Protein AF-A0A3D5N447-F1 (afdb_monomer_lite)

Organism: NCBI:txid168935

Secondary structure (DSSP, 8-state):
-HHHHHHHHHHHHTTTPPPEEEEE-TTTGGG--HHHHT-SEEEEEP-GGGGG--HHHHHHHHHHHHHH-TTTEEEE---SHHHHHHHHHTT--EE-SHHHHHHHHHHHT-

Radius of gyration: 15.33 Å; chains: 1; bounding box: 45×30×37 Å

Structure (mmCIF, N/CA/C/O backbone):
data_AF-A0A3D5N447-F1
#
_entry.id   AF-A0A3D5N447-F1
#
loop_
_atom_site.group_PDB
_atom_site.id
_atom_site.type_symbol
_atom_site.label_atom_id
_atom_site.label_alt_id
_atom_site.label_comp_id
_atom_site.label_asym_id
_atom_site.label_entity_id
_atom_site.label_seq_id
_atom_site.pdbx_PDB_ins_code
_atom_site.Cartn_x
_atom_site.Cartn_y
_atom_site.Cartn_z
_atom_site.occupancy
_atom_site.B_iso_or_equiv
_atom_site.auth_seq_id
_atom_site.auth_comp_id
_atom_site.auth_asym_id
_atom_site.auth_atom_id
_atom_site.pdbx_PDB_model_num
ATOM 1 N N . ASP A 1 1 ? 17.356 -9.971 -8.876 1.00 88.50 1 ASP A N 1
ATOM 2 C CA . ASP A 1 1 ? 17.688 -8.623 -9.399 1.00 88.50 1 ASP A CA 1
ATOM 3 C C . ASP A 1 1 ? 16.441 -7.998 -10.037 1.00 88.50 1 ASP A C 1
ATOM 5 O O . ASP A 1 1 ? 15.407 -8.660 -10.099 1.00 88.50 1 ASP A O 1
ATOM 9 N N . LEU A 1 2 ? 16.509 -6.731 -10.465 1.00 91.25 2 LEU A N 1
ATOM 10 C CA . LEU A 1 2 ? 15.362 -6.015 -11.049 1.00 91.25 2 LEU A CA 1
ATOM 11 C C . LEU A 1 2 ? 14.894 -6.597 -12.393 1.00 91.25 2 LEU A C 1
ATOM 13 O O . LEU A 1 2 ? 13.702 -6.544 -12.684 1.00 91.25 2 LEU A O 1
ATOM 17 N N . GLY A 1 3 ? 15.789 -7.180 -13.195 1.00 95.81 3 GLY A N 1
ATOM 18 C CA . GLY A 1 3 ? 15.425 -7.797 -14.471 1.00 95.81 3 GLY A CA 1
ATOM 19 C C . GLY A 1 3 ? 14.539 -9.023 -14.267 1.00 95.81 3 GLY A C 1
ATOM 20 O O . GLY A 1 3 ? 13.474 -9.129 -14.875 1.00 95.81 3 GLY A O 1
ATOM 21 N N . ALA A 1 4 ? 14.922 -9.899 -13.335 1.00 96.88 4 ALA A N 1
ATOM 22 C CA . ALA A 1 4 ? 14.105 -11.051 -12.951 1.00 96.88 4 ALA A CA 1
ATOM 23 C C . ALA A 1 4 ? 12.725 -10.636 -12.405 1.00 96.88 4 ALA A C 1
ATOM 25 O O . ALA A 1 4 ? 11.717 -11.276 -12.711 1.00 96.88 4 ALA A O 1
ATOM 26 N N . PHE A 1 5 ? 12.664 -9.541 -11.638 1.00 95.06 5 PHE A N 1
ATOM 27 C CA . PHE A 1 5 ? 11.399 -8.983 -11.160 1.00 95.06 5 PHE A CA 1
ATOM 28 C C . PHE A 1 5 ? 10.500 -8.528 -12.317 1.00 95.06 5 PHE A C 1
ATOM 30 O O . PHE A 1 5 ? 9.335 -8.919 -12.357 1.00 95.06 5 PHE A O 1
ATOM 37 N N . PHE A 1 6 ? 11.022 -7.747 -13.269 1.00 96.56 6 PHE A N 1
ATOM 38 C CA . PHE A 1 6 ? 10.225 -7.273 -14.403 1.00 96.56 6 PHE A CA 1
ATOM 39 C C . PHE A 1 6 ? 9.730 -8.420 -15.282 1.00 96.56 6 PHE A C 1
ATOM 41 O O . PHE A 1 6 ? 8.562 -8.424 -15.657 1.00 96.56 6 PHE A O 1
ATOM 48 N N . PHE A 1 7 ? 10.561 -9.438 -15.512 1.00 97.12 7 PHE A N 1
ATOM 49 C CA . PHE A 1 7 ? 10.139 -10.640 -16.227 1.00 97.12 7 PHE A CA 1
ATOM 50 C C . PHE A 1 7 ? 8.965 -11.345 -15.529 1.00 97.12 7 PHE A C 1
ATOM 52 O O . PHE A 1 7 ? 7.947 -11.629 -16.158 1.00 97.12 7 PHE A O 1
ATOM 59 N N . ALA A 1 8 ? 9.072 -11.599 -14.220 1.00 96.88 8 ALA A N 1
ATOM 60 C CA . ALA A 1 8 ? 8.007 -12.253 -13.458 1.00 96.88 8 ALA A CA 1
ATOM 61 C C . ALA A 1 8 ? 6.728 -11.400 -13.398 1.00 96.88 8 ALA A C 1
ATOM 63 O O . ALA A 1 8 ? 5.619 -11.922 -13.530 1.00 96.88 8 ALA A O 1
ATOM 64 N N . ARG A 1 9 ? 6.876 -10.080 -13.232 1.00 96.62 9 ARG A N 1
ATOM 65 C CA . ARG A 1 9 ? 5.772 -9.116 -13.261 1.00 96.62 9 ARG A CA 1
ATOM 66 C C . ARG A 1 9 ? 5.022 -9.198 -14.587 1.00 96.62 9 ARG A C 1
ATOM 68 O O . ARG A 1 9 ? 3.805 -9.356 -14.572 1.00 96.62 9 ARG A O 1
ATOM 75 N N . ASP A 1 10 ? 5.735 -9.108 -15.705 1.00 97.06 10 ASP A N 1
ATOM 76 C CA . ASP A 1 10 ? 5.133 -9.092 -17.041 1.00 97.06 10 ASP A CA 1
ATOM 77 C C . ASP A 1 10 ? 4.473 -10.437 -17.354 1.00 97.06 10 ASP A C 1
ATOM 79 O O . ASP A 1 10 ? 3.311 -10.471 -17.745 1.00 97.06 10 ASP A O 1
ATOM 83 N N . PHE A 1 11 ? 5.125 -11.550 -17.003 1.00 97.69 11 PHE A N 1
ATOM 84 C CA . PHE A 1 11 ? 4.547 -12.890 -17.118 1.00 97.69 11 PHE A CA 1
ATOM 85 C C . PHE A 1 11 ? 3.191 -13.036 -16.401 1.00 97.69 11 PHE A C 1
ATOM 87 O O . PHE A 1 11 ? 2.267 -13.672 -16.925 1.00 97.69 11 PHE A O 1
ATOM 94 N N . CYS A 1 12 ? 3.066 -12.472 -15.196 1.00 97.50 12 CYS A N 1
ATOM 95 C CA . CYS A 1 12 ? 1.818 -12.464 -14.434 1.00 97.50 12 CYS A CA 1
ATOM 96 C C . CYS A 1 12 ? 0.783 -11.504 -15.042 1.00 97.50 12 CYS A C 1
ATOM 98 O O . CYS A 1 12 ? -0.397 -11.848 -15.147 1.00 97.50 12 CYS A O 1
ATOM 100 N N . ARG A 1 13 ? 1.204 -10.313 -15.475 1.00 96.19 13 ARG A N 1
ATOM 101 C CA . ARG A 1 13 ? 0.308 -9.317 -16.080 1.00 96.19 13 ARG A CA 1
ATOM 102 C C . ARG A 1 13 ? -0.280 -9.792 -17.404 1.00 96.19 13 ARG A C 1
ATOM 104 O O . ARG A 1 13 ? -1.475 -9.608 -17.615 1.00 96.19 13 ARG A O 1
ATOM 111 N N . ASP A 1 14 ? 0.502 -10.489 -18.226 1.00 97.38 14 ASP A N 1
ATOM 112 C CA . ASP A 1 14 ? 0.051 -11.095 -19.488 1.00 97.38 14 ASP A CA 1
ATOM 113 C C . ASP A 1 14 ? -1.070 -12.129 -19.283 1.00 97.38 14 ASP A C 1
ATOM 115 O O . ASP A 1 14 ? -1.809 -12.459 -20.208 1.00 97.38 14 ASP A O 1
ATOM 119 N N . ARG A 1 15 ? -1.230 -12.630 -18.052 1.00 97.44 15 ARG A N 1
ATOM 120 C CA . ARG A 1 15 ? -2.298 -13.556 -17.642 1.00 97.44 15 ARG A CA 1
ATOM 121 C C . ARG A 1 15 ? -3.456 -12.867 -16.917 1.00 97.44 15 ARG A C 1
ATOM 123 O O . ARG A 1 15 ? -4.355 -13.540 -16.424 1.00 97.44 15 ARG A O 1
ATOM 130 N N . GLY A 1 16 ? -3.448 -11.537 -16.848 1.00 96.94 16 GLY A N 1
ATOM 131 C CA . GLY A 1 16 ? -4.500 -10.738 -16.223 1.00 96.94 16 GLY A CA 1
ATOM 132 C C . GLY A 1 16 ? -4.379 -10.585 -14.705 1.00 96.94 16 GLY A C 1
ATOM 133 O O . GLY A 1 16 ? -5.303 -10.063 -14.078 1.00 96.94 16 GLY A O 1
ATOM 134 N N . TYR A 1 17 ? -3.267 -11.004 -14.091 1.00 97.62 17 TYR A N 1
ATOM 135 C CA . TYR A 1 17 ? -3.051 -10.788 -12.660 1.00 97.62 17 TYR A CA 1
ATOM 136 C C . TYR A 1 17 ? -2.691 -9.331 -12.356 1.00 97.62 17 TYR A C 1
ATOM 138 O O . TYR A 1 17 ? -1.967 -8.673 -13.104 1.00 97.62 17 TYR A O 1
ATOM 146 N N . ARG A 1 18 ? -3.158 -8.852 -11.198 1.00 96.50 18 ARG A N 1
ATOM 147 C CA . ARG A 1 18 ? -2.696 -7.598 -10.592 1.00 96.50 18 ARG A CA 1
ATOM 148 C C . ARG A 1 18 ? -1.541 -7.885 -9.643 1.00 96.50 18 ARG A C 1
ATOM 150 O O . ARG A 1 18 ? -1.572 -8.869 -8.908 1.00 96.50 18 ARG A O 1
ATOM 157 N N . ILE A 1 19 ? -0.555 -7.003 -9.634 1.00 96.88 19 ILE A N 1
ATOM 158 C CA . ILE A 1 19 ? 0.667 -7.129 -8.848 1.00 96.88 19 ILE A CA 1
ATOM 159 C C . ILE A 1 19 ? 0.594 -6.201 -7.642 1.00 96.88 19 ILE A C 1
ATOM 161 O O . ILE A 1 19 ? 0.306 -5.011 -7.772 1.00 96.88 19 ILE A O 1
ATOM 165 N N . CYS A 1 20 ? 0.887 -6.743 -6.466 1.00 96.38 20 CYS A N 1
ATOM 166 C CA . CYS A 1 20 ? 0.991 -5.982 -5.233 1.00 96.38 20 CYS A CA 1
ATOM 167 C C . CYS A 1 20 ? 2.378 -6.180 -4.626 1.00 96.38 20 CYS A C 1
ATOM 169 O O . CYS A 1 20 ? 2.850 -7.313 -4.541 1.00 96.38 20 CYS A O 1
ATOM 171 N N . ILE A 1 21 ? 3.020 -5.088 -4.209 1.00 94.81 21 ILE A N 1
ATOM 172 C CA . ILE A 1 21 ? 4.228 -5.165 -3.385 1.00 94.81 21 ILE A CA 1
ATOM 173 C C . ILE A 1 21 ? 3.789 -5.235 -1.928 1.00 94.81 21 ILE A C 1
ATOM 175 O O . ILE A 1 21 ? 3.080 -4.346 -1.455 1.00 94.81 21 ILE A O 1
ATOM 179 N N . ASP A 1 22 ? 4.201 -6.294 -1.238 1.00 95.12 22 ASP A N 1
ATOM 180 C CA . ASP A 1 22 ? 3.864 -6.526 0.163 1.00 95.12 22 ASP A CA 1
ATOM 181 C C . ASP A 1 22 ? 5.032 -6.212 1.095 1.00 95.12 22 ASP A C 1
ATOM 183 O O . ASP A 1 22 ? 6.195 -6.223 0.693 1.00 95.12 22 ASP A O 1
ATOM 187 N N . GLY A 1 23 ? 4.700 -5.960 2.357 1.00 94.62 23 GLY A N 1
ATOM 188 C CA . GLY A 1 23 ? 5.668 -5.775 3.428 1.00 94.62 23 GLY A CA 1
ATOM 189 C C . GLY A 1 23 ? 6.345 -4.406 3.457 1.00 94.62 23 GLY A C 1
ATOM 190 O O . GLY A 1 23 ? 7.441 -4.289 3.998 1.00 94.62 23 GLY A O 1
ATOM 191 N N . ILE A 1 24 ? 5.720 -3.377 2.881 1.00 95.75 24 ILE A N 1
ATOM 192 C CA . ILE A 1 24 ? 6.278 -2.022 2.865 1.00 95.75 24 ILE A CA 1
ATOM 193 C C . ILE A 1 24 ? 6.053 -1.352 4.217 1.00 95.75 24 ILE A C 1
ATOM 195 O O . ILE A 1 24 ? 4.953 -1.369 4.750 1.00 95.75 24 ILE A O 1
ATOM 199 N N . SER A 1 25 ? 7.089 -0.753 4.791 1.00 94.88 25 SER A N 1
ATOM 200 C CA . SER A 1 25 ? 6.968 0.085 5.989 1.00 94.88 25 SER A CA 1
ATOM 201 C C . SER A 1 25 ? 6.698 1.542 5.613 1.00 94.88 25 SER A C 1
ATOM 203 O O . SER A 1 25 ? 7.016 1.975 4.504 1.00 94.88 25 SER A O 1
ATOM 205 N N . HIS A 1 26 ? 6.206 2.338 6.559 1.00 90.94 26 HIS A N 1
ATOM 206 C CA . HIS A 1 26 ? 6.069 3.786 6.371 1.00 90.94 26 HIS A CA 1
ATOM 207 C C . HIS A 1 26 ? 7.407 4.476 6.031 1.00 90.94 26 HIS A C 1
ATOM 209 O O . HIS A 1 26 ? 7.417 5.449 5.289 1.00 90.94 26 HIS A O 1
ATOM 215 N N . LEU A 1 27 ? 8.540 3.936 6.504 1.00 91.62 27 LEU A N 1
ATOM 216 C CA . LEU A 1 27 ? 9.883 4.440 6.184 1.00 91.62 27 LEU A CA 1
ATOM 217 C C . LEU A 1 27 ? 10.307 4.140 4.744 1.00 91.62 27 LEU A C 1
ATOM 219 O O . LEU A 1 27 ? 11.095 4.879 4.167 1.00 91.62 27 LEU A O 1
ATOM 223 N N . SER A 1 28 ? 9.833 3.032 4.171 1.00 92.75 28 SER A N 1
ATOM 224 C CA . SER A 1 28 ? 10.225 2.606 2.821 1.00 92.75 28 SER A CA 1
ATOM 225 C C . SER A 1 28 ? 9.288 3.126 1.734 1.00 92.75 28 SER A C 1
ATOM 227 O O . SER A 1 28 ? 9.720 3.260 0.590 1.00 92.75 28 SER A O 1
ATOM 229 N N . LEU A 1 29 ? 8.042 3.467 2.081 1.00 91.94 29 LEU A N 1
ATOM 230 C CA . LEU A 1 29 ? 7.038 3.967 1.142 1.00 91.94 29 LEU A CA 1
ATOM 231 C C . LEU A 1 29 ? 7.532 5.148 0.276 1.00 91.94 29 LEU A C 1
ATOM 233 O O . LEU A 1 29 ? 7.363 5.055 -0.941 1.00 91.94 29 LEU A O 1
ATOM 237 N N . PRO A 1 30 ? 8.206 6.191 0.814 1.00 90.38 30 PRO A N 1
ATOM 238 C CA . PRO A 1 30 ? 8.674 7.326 0.006 1.00 90.38 30 PRO A CA 1
ATOM 239 C C . PRO A 1 30 ? 9.704 6.949 -1.069 1.00 90.38 30 PRO A C 1
ATOM 241 O O . PRO A 1 30 ? 9.899 7.676 -2.038 1.00 90.38 30 PRO A O 1
ATOM 244 N N . TYR A 1 31 ? 10.376 5.806 -0.918 1.00 90.56 31 TYR A N 1
ATOM 245 C CA . TYR A 1 31 ? 11.391 5.336 -1.863 1.00 90.56 31 TYR A CA 1
ATOM 246 C C . TYR A 1 31 ? 10.815 4.423 -2.954 1.00 90.56 31 TYR A C 1
ATOM 248 O O . TYR A 1 31 ? 11.547 3.976 -3.842 1.00 90.56 31 TYR A O 1
ATOM 256 N N . ILE A 1 32 ? 9.513 4.128 -2.912 1.00 90.19 32 ILE A N 1
ATOM 257 C CA . ILE A 1 32 ? 8.855 3.208 -3.838 1.00 90.19 32 ILE A CA 1
ATOM 258 C C . ILE A 1 32 ? 8.021 3.997 -4.831 1.00 90.19 32 ILE A C 1
ATOM 260 O O . ILE A 1 32 ? 6.934 4.481 -4.535 1.00 90.19 32 ILE A O 1
ATOM 264 N N . ASN A 1 33 ? 8.477 4.027 -6.080 1.00 90.69 33 ASN A N 1
ATOM 265 C CA . ASN A 1 33 ? 7.662 4.557 -7.160 1.00 90.69 33 ASN A CA 1
ATOM 266 C C . ASN A 1 33 ? 6.835 3.434 -7.805 1.00 90.69 33 ASN A C 1
ATOM 268 O O . ASN A 1 33 ? 7.304 2.725 -8.703 1.00 90.69 33 ASN A O 1
AT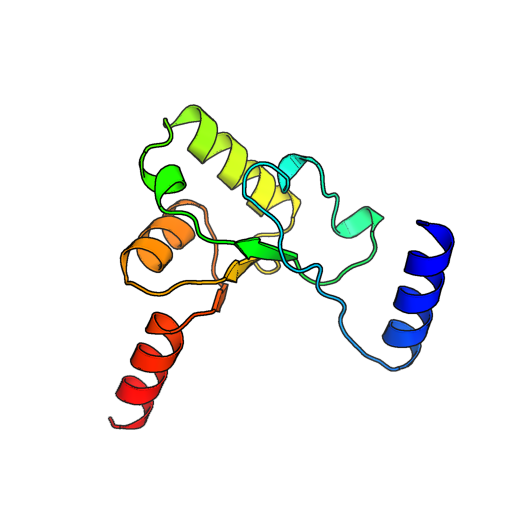OM 272 N N . ARG A 1 34 ? 5.584 3.292 -7.350 1.00 93.25 34 ARG A N 1
ATOM 273 C CA . ARG A 1 34 ? 4.619 2.286 -7.831 1.00 93.25 34 ARG A CA 1
ATOM 274 C C . ARG A 1 34 ? 4.505 2.254 -9.360 1.00 93.25 34 ARG A C 1
ATOM 276 O O . ARG A 1 34 ? 4.523 1.180 -9.963 1.00 93.25 34 ARG A O 1
ATOM 283 N N . ASN A 1 35 ? 4.427 3.434 -9.980 1.00 91.50 35 ASN A N 1
ATOM 284 C CA . ASN A 1 35 ? 4.234 3.589 -11.422 1.00 91.50 35 ASN A CA 1
ATOM 285 C C . ASN A 1 35 ? 5.470 3.133 -12.211 1.00 91.50 35 ASN A C 1
ATOM 287 O O . ASN A 1 35 ? 5.331 2.391 -13.179 1.00 91.50 35 ASN A O 1
ATOM 291 N N . LYS A 1 36 ? 6.682 3.502 -11.770 1.00 92.25 36 LYS A N 1
ATOM 292 C CA . LYS A 1 36 ? 7.938 3.044 -12.392 1.00 92.25 36 LYS A CA 1
ATOM 293 C C . LYS A 1 36 ? 8.138 1.536 -12.245 1.00 92.25 36 LYS A C 1
ATOM 295 O O . LYS A 1 36 ? 8.631 0.891 -13.165 1.00 92.25 36 LYS A O 1
ATOM 300 N N . LEU A 1 37 ? 7.730 0.964 -11.111 1.00 92.94 37 LEU A N 1
ATOM 301 C CA . LEU A 1 37 ? 7.765 -0.485 -10.899 1.00 92.94 37 LEU A CA 1
ATOM 302 C C . LEU A 1 37 ? 6.685 -1.228 -11.699 1.00 92.94 37 LEU A C 1
ATOM 304 O O . LEU A 1 37 ? 6.791 -2.440 -11.883 1.00 92.94 37 LEU A O 1
ATOM 308 N N . GLY A 1 38 ? 5.674 -0.524 -12.215 1.00 93.38 38 GLY A N 1
ATOM 309 C CA . GLY A 1 38 ? 4.576 -1.106 -12.987 1.00 93.38 38 GLY A CA 1
ATOM 310 C C . GLY A 1 38 ? 3.701 -2.057 -12.168 1.00 93.38 38 GLY A C 1
ATOM 311 O O . GLY A 1 38 ? 3.191 -3.038 -12.708 1.00 93.38 38 GLY A O 1
AT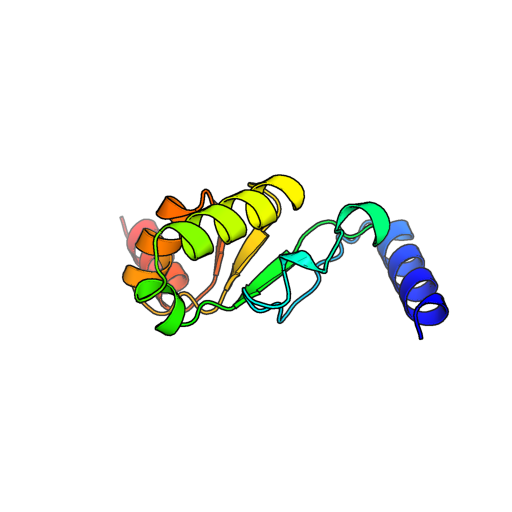OM 312 N N . VAL A 1 39 ? 3.568 -1.804 -10.864 1.00 95.00 39 VAL A N 1
ATOM 313 C CA . VAL A 1 39 ? 2.730 -2.608 -9.963 1.00 95.00 39 VAL A CA 1
ATOM 314 C C . VAL A 1 39 ? 1.399 -1.908 -9.697 1.00 95.00 39 VAL A C 1
ATOM 316 O O . VAL A 1 39 ? 1.278 -0.690 -9.809 1.00 95.00 39 VAL A O 1
ATOM 319 N N . ASP A 1 40 ? 0.376 -2.672 -9.334 1.00 95.75 40 ASP A N 1
ATOM 320 C CA . ASP A 1 40 ? -0.985 -2.159 -9.209 1.00 95.75 40 ASP A CA 1
ATOM 321 C C . ASP A 1 40 ? -1.285 -1.650 -7.795 1.00 95.75 40 ASP A C 1
ATOM 323 O O . ASP A 1 40 ? -2.025 -0.675 -7.652 1.00 95.75 40 ASP A O 1
ATOM 327 N N . MET A 1 41 ? -0.711 -2.275 -6.763 1.00 96.75 41 MET A N 1
ATOM 328 C CA . MET A 1 41 ? -0.971 -1.949 -5.354 1.00 96.75 41 MET A CA 1
ATOM 329 C C . MET A 1 41 ? 0.292 -2.025 -4.489 1.00 96.75 41 MET A C 1
ATOM 331 O O . MET A 1 41 ? 1.249 -2.727 -4.818 1.00 96.75 41 MET A O 1
ATOM 335 N N . ILE A 1 42 ? 0.253 -1.357 -3.339 1.00 96.75 42 ILE A N 1
ATOM 336 C CA . ILE A 1 42 ? 1.249 -1.458 -2.269 1.00 96.75 42 ILE A CA 1
ATOM 337 C C . ILE A 1 42 ? 0.526 -1.829 -0.974 1.00 96.75 42 ILE A C 1
ATOM 339 O O . ILE A 1 42 ? -0.503 -1.237 -0.654 1.00 96.75 42 ILE A O 1
ATOM 343 N N . LYS A 1 43 ? 1.061 -2.788 -0.219 1.00 97.25 43 LYS A N 1
ATOM 344 C CA . LYS A 1 43 ? 0.630 -3.070 1.152 1.00 97.25 43 LYS A CA 1
ATOM 345 C C . LYS A 1 43 ? 1.626 -2.464 2.128 1.00 97.25 43 LYS A C 1
ATOM 347 O O . LYS A 1 43 ? 2.767 -2.919 2.214 1.00 97.25 43 LYS A O 1
ATOM 352 N N . MET A 1 44 ? 1.166 -1.449 2.853 1.00 96.69 44 MET A N 1
ATOM 353 C CA . MET A 1 44 ? 1.916 -0.812 3.923 1.00 96.69 44 MET A CA 1
ATOM 354 C C . MET A 1 44 ? 1.564 -1.461 5.261 1.00 96.69 44 MET A C 1
ATOM 356 O O . MET A 1 44 ? 0.389 -1.602 5.591 1.00 96.69 44 MET A O 1
ATOM 360 N N . ILE A 1 45 ? 2.572 -1.847 6.032 1.00 97.19 45 ILE A N 1
ATOM 361 C CA . ILE A 1 45 ? 2.419 -2.425 7.362 1.00 97.19 45 ILE A CA 1
ATOM 362 C C . ILE A 1 45 ? 2.049 -1.320 8.350 1.00 97.19 45 ILE A C 1
ATOM 364 O O . ILE A 1 45 ? 2.767 -0.327 8.467 1.00 97.19 45 ILE A O 1
ATOM 368 N N . TRP A 1 46 ? 0.949 -1.526 9.074 1.00 96.56 46 TRP A N 1
ATOM 369 C CA . TRP A 1 46 ? 0.623 -0.752 10.264 1.00 96.56 46 TRP A CA 1
ATOM 370 C C . TRP A 1 46 ? 1.624 -1.018 11.392 1.00 96.56 46 TRP A C 1
ATOM 372 O O . TRP A 1 46 ? 1.915 -2.176 11.704 1.00 96.56 46 TRP A O 1
ATOM 382 N N . ASP A 1 47 ? 2.092 0.055 12.022 1.00 93.88 47 ASP A N 1
ATOM 383 C CA . ASP A 1 47 ? 2.948 0.033 13.203 1.00 93.88 47 ASP A CA 1
ATOM 384 C C . ASP A 1 47 ? 2.437 1.073 14.212 1.00 93.88 47 ASP A C 1
ATOM 386 O O . ASP A 1 47 ? 2.102 2.196 13.837 1.00 93.88 47 ASP A O 1
ATOM 390 N N . THR A 1 48 ? 2.366 0.706 15.491 1.00 91.94 48 THR A N 1
ATOM 391 C CA . THR A 1 48 ? 1.885 1.592 16.561 1.00 91.94 48 THR A CA 1
ATOM 392 C C . THR A 1 48 ? 2.750 2.834 16.740 1.00 91.94 48 THR A C 1
ATOM 394 O O . THR A 1 48 ? 2.232 3.881 17.127 1.00 91.94 48 THR A O 1
ATOM 397 N N . ASP A 1 49 ? 4.040 2.763 16.405 1.00 91.12 49 ASP A N 1
ATOM 398 C CA . ASP A 1 49 ? 4.949 3.908 16.524 1.00 91.12 49 ASP A CA 1
ATOM 399 C C . ASP A 1 49 ? 4.534 5.059 15.592 1.00 91.12 49 ASP A C 1
ATOM 401 O O . ASP A 1 49 ? 4.801 6.230 15.873 1.00 91.12 49 ASP A O 1
ATOM 405 N N . MET A 1 50 ? 3.781 4.753 14.531 1.00 91.75 50 MET A N 1
ATOM 406 C CA . MET A 1 50 ? 3.260 5.740 13.588 1.00 91.75 50 MET A CA 1
ATOM 407 C C . MET A 1 50 ? 2.286 6.730 14.245 1.00 91.75 50 MET A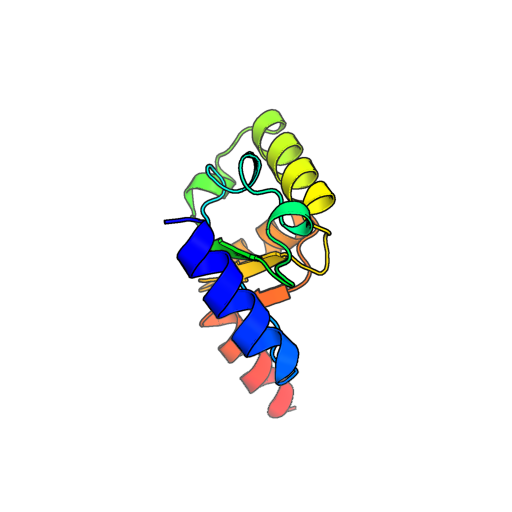 C 1
ATOM 409 O O . MET A 1 50 ? 2.212 7.884 13.823 1.00 91.75 50 MET A O 1
ATOM 413 N N . GLU A 1 51 ? 1.573 6.335 15.309 1.00 90.00 51 GLU A N 1
ATOM 414 C CA . GLU A 1 51 ? 0.674 7.238 16.048 1.00 90.00 51 GLU A CA 1
ATOM 415 C C . GLU A 1 51 ? 1.443 8.384 16.717 1.00 90.00 51 GLU A C 1
ATOM 417 O O . GLU A 1 51 ? 0.965 9.525 16.750 1.00 90.00 51 GLU A O 1
ATOM 422 N N . SER A 1 52 ? 2.646 8.076 17.209 1.00 90.81 52 SER A N 1
ATOM 423 C CA . SER A 1 52 ? 3.513 8.993 17.953 1.00 90.81 52 SER A CA 1
ATOM 424 C C . SER A 1 52 ? 4.335 9.940 17.077 1.00 90.81 52 SER A C 1
ATOM 426 O O . SER A 1 52 ? 5.011 10.819 17.606 1.00 90.81 52 SER A O 1
ATOM 428 N N . MET A 1 53 ? 4.255 9.798 15.751 1.00 89.94 53 MET A N 1
ATOM 429 C CA . MET A 1 53 ? 4.922 10.704 14.817 1.00 89.94 53 MET A CA 1
ATOM 430 C C . MET A 1 53 ? 4.402 12.132 14.951 1.00 89.94 53 MET A C 1
ATOM 432 O O . MET A 1 53 ? 3.206 12.358 15.176 1.00 89.94 53 MET A O 1
ATOM 436 N N . ASP A 1 54 ? 5.303 13.089 14.757 1.00 93.12 54 ASP A N 1
ATOM 437 C CA . ASP A 1 54 ? 4.935 14.492 14.644 1.00 93.12 54 ASP A CA 1
ATOM 438 C C . ASP A 1 54 ? 4.123 14.769 13.361 1.00 93.12 54 ASP A C 1
ATOM 440 O O . ASP A 1 54 ? 3.935 13.912 12.486 1.00 93.12 54 ASP A O 1
ATOM 444 N N . ASP A 1 55 ? 3.595 15.986 13.274 1.00 91.25 55 ASP A N 1
ATOM 445 C CA . ASP A 1 55 ? 2.736 16.399 12.166 1.00 91.25 55 ASP A CA 1
ATOM 446 C C . ASP A 1 55 ? 3.491 16.493 10.830 1.00 91.25 55 ASP A C 1
ATOM 448 O O . ASP A 1 55 ? 2.890 16.291 9.770 1.00 91.25 55 ASP A O 1
ATOM 452 N N . GLU A 1 56 ? 4.802 16.751 10.858 1.00 92.19 56 GLU A N 1
ATOM 453 C CA . GLU A 1 56 ? 5.641 16.821 9.659 1.00 92.19 56 GLU A CA 1
ATOM 454 C C . GLU A 1 56 ? 5.791 15.430 9.030 1.00 92.19 56 GLU A C 1
ATOM 456 O O . GLU A 1 56 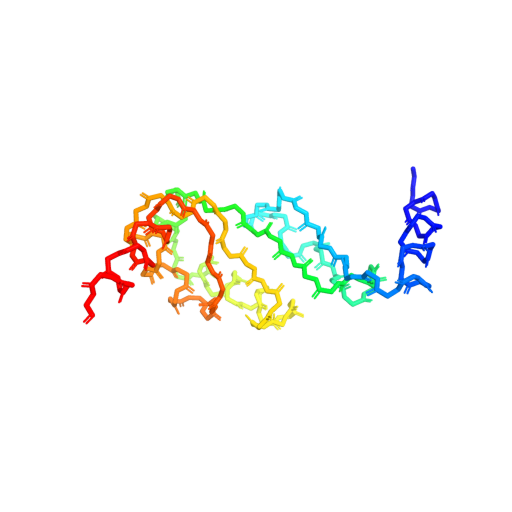? 5.490 15.245 7.849 1.00 92.19 56 GLU A O 1
ATOM 461 N N . HIS A 1 57 ? 6.130 14.420 9.832 1.00 90.81 57 HIS A N 1
ATOM 462 C CA . HIS A 1 57 ? 6.230 13.030 9.388 1.00 90.81 57 HIS A CA 1
ATOM 463 C C . HIS A 1 57 ? 4.875 12.477 8.925 1.00 90.81 57 HIS A C 1
ATOM 465 O O . HIS A 1 57 ? 4.801 11.784 7.906 1.00 90.81 57 HIS A O 1
ATOM 471 N N . LYS A 1 58 ? 3.779 12.815 9.619 1.00 91.50 58 LYS A N 1
ATOM 472 C CA . LYS A 1 58 ? 2.418 12.446 9.188 1.00 91.50 58 LYS A CA 1
ATOM 473 C C . LYS A 1 58 ? 2.048 13.078 7.846 1.00 91.50 58 LYS A C 1
ATOM 475 O O . LYS A 1 58 ? 1.416 12.416 7.022 1.00 91.50 58 LYS A O 1
ATOM 480 N N . THR A 1 59 ? 2.456 14.325 7.611 1.00 92.88 59 THR A N 1
ATOM 481 C CA . THR A 1 59 ? 2.245 15.017 6.331 1.00 92.88 59 THR A CA 1
ATOM 482 C C . THR A 1 59 ? 3.059 14.365 5.218 1.00 92.88 59 THR A C 1
ATOM 484 O O . THR A 1 59 ? 2.483 13.983 4.205 1.00 92.88 59 THR A O 1
ATOM 487 N N . ALA A 1 60 ? 4.350 14.114 5.441 1.00 92.00 60 ALA A N 1
ATOM 488 C CA . ALA A 1 60 ? 5.211 13.451 4.462 1.00 92.00 60 ALA A CA 1
ATOM 489 C C . ALA A 1 60 ? 4.692 12.057 4.070 1.00 92.00 60 ALA A C 1
ATOM 491 O O . ALA A 1 60 ? 4.721 11.661 2.906 1.00 92.00 60 ALA A O 1
ATOM 492 N N . MET A 1 61 ? 4.165 11.305 5.034 1.00 92.06 61 MET A N 1
ATOM 493 C CA . MET A 1 61 ? 3.565 10.005 4.761 1.00 92.06 61 MET A CA 1
ATOM 494 C C . MET A 1 61 ? 2.229 10.122 4.014 1.00 92.06 61 MET A C 1
ATOM 496 O O . MET A 1 61 ? 1.973 9.307 3.129 1.00 92.06 61 MET A O 1
ATOM 500 N N . ARG A 1 62 ? 1.394 11.125 4.316 1.00 93.44 62 ARG A N 1
ATOM 501 C CA . ARG A 1 62 ? 0.192 11.414 3.517 1.00 93.44 62 ARG A CA 1
ATOM 502 C C . ARG A 1 62 ? 0.570 11.721 2.064 1.00 93.44 62 ARG A C 1
ATOM 504 O O . ARG A 1 62 ? -0.062 11.186 1.157 1.00 93.44 62 ARG A O 1
ATOM 511 N N . ASP A 1 63 ? 1.622 12.502 1.846 1.00 93.50 63 ASP A N 1
ATOM 512 C CA . ASP A 1 63 ? 2.114 12.828 0.504 1.00 93.50 63 ASP A CA 1
ATOM 513 C C . ASP A 1 63 ? 2.646 11.582 -0.222 1.00 93.50 63 ASP A C 1
ATOM 515 O O . ASP A 1 63 ? 2.332 11.363 -1.391 1.00 93.50 63 ASP A O 1
ATOM 519 N N . ALA A 1 64 ? 3.368 10.702 0.480 1.00 92.12 64 ALA A N 1
ATOM 520 C CA . ALA A 1 64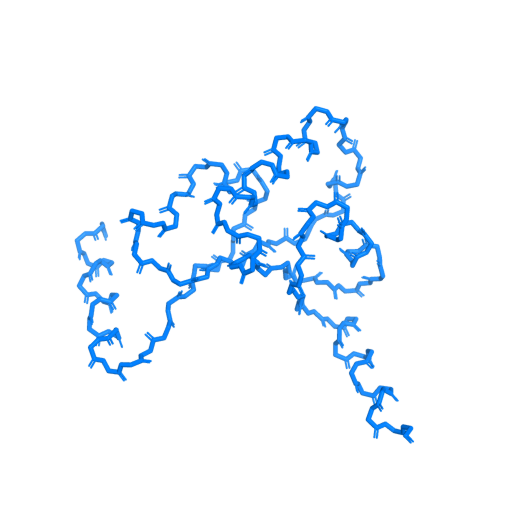 ? 3.846 9.436 -0.079 1.00 92.12 64 ALA A CA 1
ATOM 521 C C . ALA A 1 64 ? 2.698 8.474 -0.452 1.00 92.12 64 ALA A C 1
ATOM 523 O O . ALA A 1 64 ? 2.768 7.770 -1.468 1.00 92.12 64 ALA A O 1
ATOM 524 N N . VAL A 1 65 ? 1.619 8.446 0.342 1.00 93.25 65 VAL A N 1
ATOM 525 C CA . VAL A 1 65 ? 0.383 7.717 0.009 1.00 93.25 65 VAL A CA 1
ATOM 526 C C . VAL A 1 65 ? -0.272 8.316 -1.239 1.00 93.25 65 VAL A C 1
ATOM 528 O O . VAL A 1 65 ? -0.615 7.563 -2.154 1.00 93.25 65 VAL A O 1
ATOM 531 N N . ALA A 1 66 ? -0.359 9.645 -1.325 1.00 92.44 66 ALA A N 1
ATOM 532 C CA . ALA A 1 66 ? -0.928 10.347 -2.472 1.00 92.44 66 ALA A CA 1
ATOM 533 C C . ALA A 1 66 ? -0.139 10.115 -3.765 1.00 92.44 66 ALA A C 1
ATOM 535 O O . ALA A 1 66 ? -0.731 9.801 -4.801 1.00 92.44 66 ALA A O 1
ATOM 536 N N . GLU A 1 67 ? 1.194 10.165 -3.714 1.00 90.81 67 GLU A N 1
ATOM 537 C CA . GLU A 1 67 ? 2.056 9.861 -4.862 1.00 90.81 67 GLU A CA 1
ATOM 538 C C . GLU A 1 67 ? 1.928 8.392 -5.298 1.00 90.81 67 GLU A C 1
ATOM 540 O O . GLU A 1 67 ? 1.905 8.067 -6.493 1.00 90.81 67 GLU A O 1
ATOM 545 N N . SER A 1 68 ? 1.761 7.488 -4.331 1.00 87.62 68 SER A N 1
ATOM 546 C CA . SER A 1 68 ? 1.450 6.082 -4.593 1.00 87.62 68 SER A CA 1
ATOM 547 C C . SER A 1 68 ? 0.038 5.890 -5.160 1.00 87.62 68 SER A C 1
ATOM 549 O O . SER A 1 68 ? -0.229 4.866 -5.790 1.00 87.62 68 SER A O 1
ATOM 551 N N . GLY A 1 69 ? -0.846 6.875 -5.019 1.00 85.94 69 GLY A N 1
ATOM 552 C CA . GLY A 1 69 ? -2.261 6.829 -5.352 1.00 85.94 69 GLY A CA 1
ATOM 553 C C . GLY A 1 69 ? -3.089 6.328 -4.172 1.00 85.94 69 GLY A C 1
ATOM 554 O O . GLY A 1 69 ? -3.048 5.143 -3.846 1.00 85.94 69 GLY A O 1
ATOM 555 N N . ASP A 1 70 ? -3.916 7.204 -3.601 1.00 74.44 70 ASP A N 1
ATOM 556 C CA . ASP A 1 70 ? -4.703 6.967 -2.373 1.00 74.44 70 ASP A CA 1
ATOM 557 C C . ASP A 1 70 ? -5.523 5.663 -2.383 1.00 74.44 70 ASP A C 1
ATOM 559 O O . ASP A 1 70 ? -5.696 4.986 -1.371 1.00 74.44 70 ASP A O 1
ATOM 563 N N . THR A 1 71 ? -6.013 5.264 -3.559 1.00 85.56 71 THR A N 1
ATOM 564 C CA . THR A 1 71 ? -6.822 4.046 -3.764 1.00 85.56 71 THR A CA 1
ATOM 565 C C . THR A 1 71 ? -5.990 2.808 -4.101 1.00 85.56 71 THR A C 1
ATOM 567 O O . THR A 1 71 ? -6.516 1.805 -4.585 1.00 85.56 71 THR A O 1
ATOM 570 N N . ARG A 1 72 ? -4.670 2.876 -3.913 1.00 94.12 72 ARG A N 1
ATOM 571 C CA . ARG A 1 72 ? -3.694 1.854 -4.328 1.00 94.12 72 ARG A CA 1
ATOM 572 C C . ARG A 1 72 ? -2.777 1.419 -3.192 1.00 94.12 72 ARG A C 1
ATOM 574 O O . ARG A 1 72 ? -2.020 0.464 -3.374 1.00 94.12 72 ARG A O 1
ATOM 581 N N . VAL A 1 73 ? -2.891 2.064 -2.034 1.00 96.50 73 VAL A N 1
ATOM 582 C CA . VAL A 1 73 ? -2.230 1.664 -0.794 1.00 96.50 73 VAL A CA 1
ATOM 583 C C . VAL A 1 73 ? -3.234 0.939 0.098 1.00 96.50 73 VAL A C 1
ATOM 585 O O . VAL A 1 73 ? -4.329 1.434 0.358 1.00 96.50 73 VAL A O 1
ATOM 588 N N . ILE A 1 74 ? -2.862 -0.254 0.550 1.00 97.50 74 ILE A N 1
ATOM 589 C CA . ILE A 1 74 ? -3.603 -1.046 1.530 1.00 97.50 74 ILE A CA 1
ATOM 590 C C . ILE A 1 74 ? -2.836 -0.960 2.846 1.00 97.50 74 ILE A C 1
ATOM 592 O O . ILE A 1 74 ? -1.680 -1.381 2.897 1.00 97.50 74 ILE A O 1
ATOM 596 N N . LEU A 1 75 ? -3.469 -0.475 3.913 1.00 97.50 75 LEU A N 1
ATOM 597 C CA . LEU A 1 75 ? -2.901 -0.590 5.254 1.00 97.50 75 LEU A CA 1
ATOM 598 C C . LEU A 1 75 ? -3.173 -2.004 5.780 1.00 97.50 75 LEU A C 1
ATOM 600 O O . LEU A 1 75 ? -4.325 -2.416 5.932 1.00 97.50 75 LEU A O 1
ATOM 604 N N . CYS A 1 76 ? -2.120 -2.783 6.005 1.00 97.69 76 CYS A N 1
ATOM 605 C CA . CYS A 1 76 ? -2.203 -4.167 6.461 1.00 97.69 76 CYS A CA 1
ATOM 606 C C . CYS A 1 76 ? -1.798 -4.305 7.936 1.00 97.69 76 CYS A C 1
ATOM 608 O O . CYS A 1 76 ? -1.228 -3.388 8.520 1.00 97.69 76 CYS A O 1
ATOM 610 N N . ARG A 1 77 ? -2.115 -5.456 8.548 1.00 96.38 77 ARG A N 1
ATOM 611 C CA . ARG A 1 77 ? -2.001 -5.693 10.004 1.00 96.38 77 ARG A CA 1
ATOM 612 C C . ARG A 1 77 ? -2.854 -4.739 10.853 1.00 96.38 77 ARG A C 1
ATOM 614 O O . ARG A 1 77 ? -2.497 -4.394 11.975 1.00 96.38 77 ARG A O 1
ATOM 621 N N . CYS A 1 78 ? -4.013 -4.348 10.326 1.00 96.69 78 CYS A N 1
ATOM 622 C CA . CYS A 1 78 ? -5.022 -3.600 11.072 1.00 96.69 78 CYS A CA 1
ATOM 623 C C . CYS A 1 78 ? -5.718 -4.523 12.086 1.00 96.69 78 CYS A C 1
ATOM 625 O O . CYS A 1 78 ? -6.767 -5.107 11.802 1.00 96.69 78 CYS A O 1
ATOM 627 N N . ASP A 1 79 ? -5.088 -4.706 13.244 1.00 94.88 79 ASP A N 1
ATOM 628 C CA . ASP A 1 79 ? -5.541 -5.616 14.301 1.00 94.88 79 ASP A CA 1
ATOM 629 C C . ASP A 1 79 ? -6.416 -4.941 15.367 1.00 94.88 79 ASP A C 1
ATOM 631 O O . ASP A 1 79 ? -7.025 -5.636 16.180 1.00 94.88 79 ASP A O 1
ATOM 635 N N . ASP A 1 80 ? -6.554 -3.614 15.320 1.00 94.94 80 ASP A N 1
ATOM 636 C CA . ASP A 1 80 ? -7.472 -2.844 16.158 1.00 94.94 80 ASP A CA 1
ATOM 637 C C . ASP A 1 80 ? -7.975 -1.564 15.457 1.00 94.94 80 ASP A C 1
ATOM 639 O O . ASP A 1 80 ? -7.587 -1.246 14.329 1.00 94.94 80 ASP A O 1
ATOM 643 N N . GLU A 1 81 ? -8.877 -0.838 16.125 1.00 94.81 81 GLU A N 1
ATOM 644 C CA . GLU A 1 81 ? -9.538 0.362 15.596 1.00 94.81 81 GLU A CA 1
ATOM 645 C C . GLU A 1 81 ? -8.566 1.536 15.364 1.00 94.81 81 GLU A C 1
ATOM 647 O O . GLU A 1 81 ? -8.816 2.388 14.506 1.00 94.81 81 GLU A O 1
ATOM 652 N N . ARG A 1 82 ? -7.444 1.596 16.096 1.00 95.62 82 ARG A N 1
ATOM 653 C CA . ARG A 1 82 ? -6.466 2.691 15.977 1.00 95.62 82 ARG A CA 1
ATOM 654 C C . ARG A 1 82 ? -5.825 2.688 14.600 1.00 95.62 82 ARG A C 1
ATOM 656 O O . ARG A 1 82 ? -5.720 3.745 13.989 1.00 95.62 82 ARG A O 1
ATOM 663 N N . ALA A 1 83 ? -5.521 1.503 14.069 1.00 96.25 83 ALA A N 1
ATOM 664 C CA . ALA A 1 83 ? -5.008 1.345 12.710 1.00 96.25 83 ALA A CA 1
ATOM 665 C C . ALA A 1 83 ? -5.957 1.959 11.662 1.00 96.25 83 ALA A C 1
ATOM 667 O O . ALA A 1 83 ? -5.520 2.639 10.734 1.00 96.25 83 ALA A O 1
ATOM 668 N N . ILE A 1 84 ? -7.270 1.765 11.833 1.00 96.19 84 ILE A N 1
ATOM 669 C CA . ILE A 1 84 ? -8.291 2.296 10.920 1.00 96.19 84 ILE A CA 1
ATOM 670 C C . ILE A 1 84 ? -8.378 3.820 11.030 1.00 96.19 84 ILE A C 1
ATOM 672 O O . ILE A 1 84 ? -8.318 4.523 10.019 1.00 96.19 84 ILE A O 1
ATOM 676 N N . LYS A 1 85 ? -8.473 4.336 12.263 1.00 95.56 85 LYS A N 1
ATOM 677 C CA . LYS A 1 85 ? -8.512 5.779 12.548 1.00 95.56 85 LYS A CA 1
ATOM 678 C C . LYS A 1 85 ? -7.285 6.488 11.983 1.00 95.56 85 LYS A C 1
ATOM 680 O O . LYS A 1 85 ? -7.418 7.506 11.307 1.00 95.56 85 LYS A O 1
ATOM 685 N N . PHE A 1 86 ? -6.109 5.916 12.213 1.00 95.44 86 PHE A N 1
ATOM 686 C CA . PHE A 1 86 ? -4.860 6.435 11.694 1.00 95.44 86 PHE A CA 1
ATOM 687 C C . PHE A 1 86 ? -4.829 6.436 10.164 1.00 95.44 86 PHE A C 1
ATOM 689 O O . PHE A 1 86 ? -4.562 7.473 9.561 1.00 95.44 86 PHE A O 1
ATOM 696 N N . GLY A 1 87 ? -5.135 5.298 9.528 1.00 95.12 87 GLY A N 1
ATOM 697 C CA . GLY A 1 87 ? -5.096 5.182 8.070 1.00 95.12 87 GLY A CA 1
ATOM 698 C C . GLY A 1 87 ? -6.030 6.175 7.380 1.00 95.12 87 GLY A C 1
ATOM 699 O O . GLY A 1 87 ? -5.635 6.801 6.398 1.00 95.12 87 GLY A O 1
ATOM 700 N N . HIS A 1 88 ? -7.221 6.414 7.934 1.00 95.25 88 HIS A N 1
ATOM 701 C CA . HIS A 1 88 ? -8.103 7.476 7.448 1.00 95.25 88 HIS A CA 1
ATOM 702 C C . HIS A 1 88 ? -7.492 8.879 7.580 1.00 95.25 88 HIS A C 1
ATOM 704 O O . HIS A 1 88 ? -7.644 9.687 6.667 1.00 95.25 88 HIS A O 1
ATOM 710 N N . GLY A 1 89 ? -6.753 9.164 8.657 1.00 93.56 89 GLY A N 1
ATOM 711 C CA . GLY A 1 89 ? -6.045 10.439 8.846 1.00 93.56 89 GLY A CA 1
ATOM 712 C C . GLY A 1 89 ? -4.969 10.738 7.787 1.00 93.56 89 GLY A C 1
ATOM 713 O O . GLY A 1 89 ? -4.585 11.899 7.602 1.00 93.56 89 GLY A O 1
ATOM 714 N N . ILE A 1 90 ? -4.513 9.712 7.063 1.00 93.75 90 ILE A N 1
ATOM 715 C CA . ILE A 1 90 ? -3.533 9.808 5.970 1.00 93.75 90 ILE A CA 1
ATOM 716 C C . ILE A 1 90 ? -4.102 9.379 4.610 1.00 93.75 90 ILE A C 1
ATOM 718 O O . ILE A 1 90 ? -3.348 9.005 3.718 1.00 93.75 90 ILE A O 1
ATOM 722 N N . ASN A 1 91 ? -5.426 9.455 4.443 1.00 93.44 91 ASN A N 1
ATOM 723 C CA . ASN A 1 91 ? -6.153 9.183 3.195 1.00 93.44 91 ASN A CA 1
ATOM 724 C C . ASN A 1 91 ? -6.096 7.736 2.673 1.00 93.44 91 ASN A C 1
ATOM 726 O O . ASN A 1 91 ? -6.429 7.480 1.515 1.00 93.44 91 ASN A O 1
ATOM 730 N N . ILE A 1 92 ? -5.770 6.757 3.518 1.00 95.50 92 ILE A N 1
ATOM 731 C CA . ILE A 1 92 ? -5.909 5.346 3.145 1.00 95.50 92 ILE A CA 1
ATOM 732 C C . ILE A 1 92 ? -7.381 4.926 3.221 1.00 95.50 92 ILE A C 1
ATOM 734 O O . ILE A 1 92 ? -8.106 5.228 4.173 1.00 95.50 92 ILE A O 1
ATOM 738 N N . THR A 1 93 ? -7.817 4.197 2.192 1.00 94.31 93 THR A N 1
ATOM 739 C CA . THR A 1 93 ? -9.204 3.725 2.033 1.00 94.31 93 THR A CA 1
ATOM 740 C C . THR A 1 93 ? -9.343 2.202 2.000 1.00 94.31 93 THR A C 1
ATOM 742 O O . THR A 1 93 ? -10.461 1.692 2.060 1.00 94.31 93 THR A O 1
ATOM 745 N N . MET A 1 94 ? -8.235 1.456 1.938 1.00 96.19 94 MET A N 1
ATOM 746 C CA . MET A 1 94 ? -8.225 -0.009 1.945 1.00 96.19 94 MET A CA 1
ATOM 747 C C . MET A 1 94 ? -7.468 -0.539 3.159 1.00 96.19 94 MET A C 1
ATOM 749 O O . MET A 1 94 ? -6.335 -0.137 3.420 1.00 96.19 94 MET A O 1
ATOM 753 N N . PHE A 1 95 ? -8.081 -1.489 3.861 1.00 96.81 95 PHE A N 1
ATOM 754 C CA . PHE A 1 95 ? -7.576 -2.016 5.125 1.00 96.81 95 PHE A CA 1
ATOM 755 C C . PHE A 1 95 ? -7.609 -3.542 5.129 1.00 96.81 95 PHE A C 1
ATOM 757 O O . PHE A 1 95 ? -8.533 -4.155 4.594 1.00 96.81 95 PHE A O 1
ATOM 764 N N . GLN A 1 96 ? -6.614 -4.159 5.761 1.00 97.00 96 GLN A N 1
ATOM 765 C CA . GLN A 1 96 ? -6.525 -5.607 5.930 1.00 97.00 96 GLN A CA 1
ATOM 766 C C . GLN A 1 96 ? -5.969 -5.946 7.316 1.00 97.00 96 GLN A C 1
ATOM 768 O O . GLN A 1 96 ? -4.931 -5.428 7.724 1.00 97.00 96 GLN A O 1
ATOM 773 N N . GLY A 1 97 ? -6.630 -6.843 8.044 1.00 96.50 97 GLY A N 1
ATOM 774 C CA . GLY A 1 97 ? -6.191 -7.293 9.366 1.00 96.50 97 GLY A CA 1
ATOM 775 C C . GLY A 1 97 ? -7.328 -7.913 10.169 1.00 96.50 97 GLY A C 1
ATOM 776 O O . GLY A 1 97 ? -8.478 -7.907 9.723 1.00 96.50 97 GLY A O 1
ATOM 777 N N . ARG A 1 98 ? -7.014 -8.440 11.357 1.00 96.06 98 ARG A N 1
ATOM 778 C CA . ARG A 1 98 ? -7.986 -9.190 12.171 1.00 96.06 98 ARG A CA 1
ATOM 779 C C . ARG A 1 98 ? -9.182 -8.339 12.594 1.00 96.06 98 ARG A C 1
ATOM 781 O O . ARG A 1 98 ? -10.305 -8.835 12.640 1.00 96.06 98 ARG A O 1
ATOM 788 N N . HIS A 1 99 ? -8.966 -7.049 12.855 1.00 96.06 99 HIS A N 1
ATOM 789 C CA . HIS A 1 99 ? -10.056 -6.137 13.197 1.00 96.06 99 HIS A CA 1
ATOM 790 C C . HIS A 1 99 ? -10.998 -5.908 12.012 1.00 96.06 99 HIS A C 1
ATOM 792 O O . HIS A 1 99 ? -12.214 -5.911 12.182 1.00 96.06 99 HIS A O 1
ATOM 798 N N . VAL A 1 100 ? -10.457 -5.796 10.794 1.00 95.25 100 VAL A N 1
ATOM 799 C CA . VAL A 1 100 ? -11.262 -5.654 9.569 1.00 95.25 100 VAL A CA 1
ATOM 800 C C . VAL A 1 100 ? -12.136 -6.890 9.349 1.00 95.25 100 VAL A C 1
ATOM 802 O O . VAL A 1 100 ? -13.325 -6.758 9.066 1.00 95.25 100 VAL A O 1
ATOM 805 N N . GLU A 1 101 ? -11.578 -8.091 9.526 1.00 94.31 101 GLU A N 1
ATOM 806 C CA . GLU A 1 101 ? -12.330 -9.350 9.428 1.00 94.31 101 GLU A CA 1
ATOM 807 C C . GLU A 1 101 ? -13.473 -9.412 10.447 1.00 94.31 101 GLU A C 1
ATOM 809 O O . GLU A 1 101 ? -14.599 -9.778 10.100 1.00 94.31 101 GLU A O 1
ATOM 814 N N . HIS A 1 102 ? -13.208 -8.991 11.688 1.00 94.50 102 HIS A N 1
ATOM 815 C CA . HIS A 1 102 ? -14.224 -8.915 12.730 1.00 94.50 102 HIS A CA 1
ATOM 816 C C . HIS A 1 102 ? -15.381 -7.991 12.324 1.00 94.50 102 HIS A C 1
ATOM 818 O O . HIS A 1 102 ? -16.529 -8.442 12.302 1.00 94.50 102 HIS A O 1
ATOM 824 N N . LEU A 1 103 ? -15.080 -6.759 11.889 1.00 92.81 103 LEU A N 1
ATOM 825 C CA . LEU A 1 103 ? -16.078 -5.780 11.439 1.00 92.81 103 LEU A CA 1
ATOM 826 C C . LEU A 1 103 ? -16.933 -6.306 10.273 1.00 92.81 103 LEU A C 1
ATOM 828 O O . LEU A 1 103 ? -18.148 -6.099 10.241 1.00 92.81 103 LEU A O 1
ATOM 832 N N . MET A 1 104 ? -16.325 -7.012 9.313 1.00 90.56 104 MET A N 1
ATOM 833 C CA . MET A 1 104 ? -17.062 -7.613 8.194 1.00 90.56 104 MET A CA 1
ATOM 834 C C . MET A 1 104 ? -17.982 -8.750 8.654 1.00 90.56 104 MET A C 1
ATOM 836 O O . MET A 1 104 ? -19.115 -8.869 8.176 1.00 90.56 104 MET A O 1
ATOM 840 N N . SER A 1 105 ? -17.524 -9.570 9.605 1.00 92.12 105 SER A N 1
ATOM 841 C CA . SER A 1 105 ? -18.320 -10.670 10.157 1.00 92.12 105 SER A CA 1
ATOM 842 C C . SER A 1 105 ? -19.553 -10.170 10.915 1.00 92.12 105 SER A C 1
ATOM 844 O O . SER A 1 105 ? -20.633 -10.743 10.775 1.00 92.12 105 SER A O 1
ATOM 846 N N . GLU A 1 106 ? -19.429 -9.075 11.668 1.00 89.81 106 GLU A N 1
ATOM 847 C CA . GLU A 1 106 ? -20.550 -8.454 12.375 1.00 89.81 106 GLU A C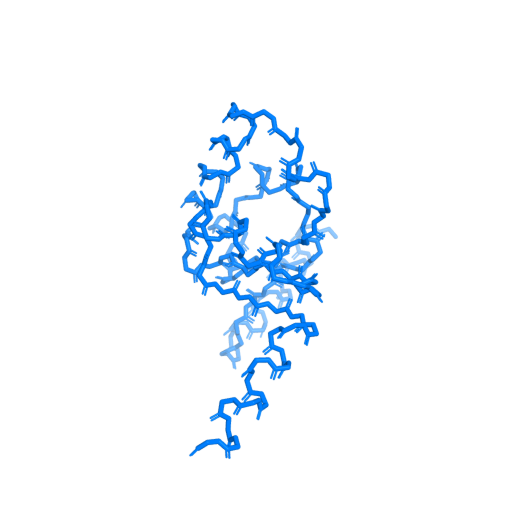A 1
ATOM 848 C C . GLU A 1 106 ? -21.551 -7.828 11.405 1.00 89.81 106 GLU A C 1
ATOM 850 O O . GLU A 1 106 ? -22.760 -7.961 11.590 1.00 89.81 106 GLU A O 1
ATOM 855 N N . ARG A 1 107 ? -21.057 -7.194 10.335 1.00 83.00 107 ARG A N 1
ATOM 856 C CA . ARG A 1 107 ? -21.907 -6.582 9.309 1.00 83.00 107 ARG A CA 1
ATOM 857 C C . ARG A 1 107 ? -22.740 -7.605 8.540 1.00 83.00 107 ARG A C 1
ATOM 859 O O . ARG A 1 107 ? -23.849 -7.284 8.146 1.00 83.00 107 ARG A O 1
ATOM 866 N N . THR A 1 108 ? -22.221 -8.816 8.350 1.00 79.81 108 THR A N 1
ATOM 867 C CA . THR A 1 108 ? -22.910 -9.901 7.625 1.00 79.81 108 THR A CA 1
ATOM 868 C C . THR A 1 108 ? -23.971 -10.605 8.486 1.00 79.81 108 THR A C 1
ATOM 870 O O . THR A 1 108 ? -24.827 -11.309 7.960 1.00 79.81 108 THR A O 1
ATOM 873 N N . LYS A 1 109 ? -23.927 -10.436 9.816 1.00 68.75 109 LYS A N 1
ATOM 874 C CA . LYS A 1 109 ? -24.914 -11.000 10.757 1.00 68.75 109 LYS A CA 1
ATOM 875 C C . LYS A 1 109 ? -26.154 -10.117 10.954 1.00 68.75 109 LYS A C 1
ATOM 877 O O . LYS A 1 109 ? -27.106 -10.581 11.577 1.00 68.75 109 LYS A O 1
ATOM 882 N N . LYS A 1 110 ? -26.119 -8.863 10.496 1.00 52.28 110 LYS A N 1
ATOM 883 C CA . LYS A 1 110 ? -27.252 -7.927 10.503 1.00 52.28 110 LYS A CA 1
ATOM 884 C C . LYS A 1 110 ? -27.982 -7.971 9.170 1.00 52.28 110 LYS A C 1
ATOM 886 O O . LYS A 1 110 ? -29.219 -7.823 9.209 1.00 52.28 110 LYS A O 1
#

Foldseek 3Di:
DLVVLVVVVVVQVVVVDAAEAEDAELVCLQVDQCVVSVGQAYEYEDDPVLVVDDPVSLVVSLVSCVSCPQARYEYEQCADVVSVVSNVSSSHDHYYHPVVVVVVVVVVVD

pLDDT: mean 93.08, std 5.85, range [52.28, 97.69]

Sequence (110 aa):
DLGAFFFARDFCRDRGYRICIDGISHLSLPYINRNKLGVDMIKMIWDTDMESMDDEHKTAMRDAVAESGDTRVILCRCDDERAIKFGHGINITMFQGRHVEHLMSERTKK